Protein AF-A0A401G9L2-F1 (afdb_monomer_lite)

Radius of gyration: 27.71 Å; chains: 1; bounding box: 82×59×81 Å

Secondary structure (DSSP, 8-state):
---------------------PPPPPPPP-GGG-TT-EETTEEEEE--HHHHHHHHHHHTS-GGGGT--EEEESSPPPBPTTT-PBP-HHHHHHHHHHTTSS-HHHHHHHHHHT----------B--STTT-PBPSS--PEEEEEEPPPGGGTTSSS---

Organism: NCBI:txid139825

pLDDT: mean 74.46, std 20.09, range [36.69, 97.81]

Structure (mmCIF, N/CA/C/O backbone):
data_AF-A0A401G9L2-F1
#
_entry.id   AF-A0A401G9L2-F1
#
loop_
_atom_site.group_PDB
_atom_site.id
_atom_site.type_symbol
_atom_site.label_atom_id
_atom_site.label_alt_id
_atom_site.label_comp_id
_atom_site.label_asym_id
_atom_site.label_entity_id
_atom_site.label_seq_id
_atom_site.pdbx_PDB_ins_code
_atom_site.Cartn_x
_atom_site.Cartn_y
_atom_site.Cartn_z
_atom_site.occupancy
_atom_site.B_iso_or_equiv
_atom_site.auth_seq_id
_atom_site.auth_comp_id
_atom_site.auth_asym_id
_atom_site.auth_atom_id
_atom_site.pdbx_PDB_model_num
ATOM 1 N N . MET A 1 1 ? 68.158 -33.277 64.819 1.00 36.69 1 MET A N 1
ATOM 2 C CA . MET A 1 1 ? 67.719 -34.670 64.581 1.00 36.69 1 MET A CA 1
ATOM 3 C C . MET A 1 1 ? 66.584 -34.665 63.558 1.00 36.69 1 MET A C 1
ATOM 5 O O . MET A 1 1 ? 65.620 -33.955 63.786 1.00 36.69 1 MET A O 1
ATOM 9 N N . LYS A 1 2 ? 66.737 -35.487 62.505 1.00 39.50 2 LYS A N 1
ATOM 10 C CA . LYS A 1 2 ? 65.758 -36.002 61.514 1.00 39.50 2 LYS A CA 1
ATOM 11 C C . LYS A 1 2 ? 65.242 -35.088 60.373 1.00 39.50 2 LYS A C 1
ATOM 13 O O . LYS A 1 2 ? 64.560 -34.097 60.584 1.00 39.50 2 LYS A O 1
ATOM 18 N N . PHE A 1 3 ? 65.591 -35.539 59.161 1.00 40.31 3 PHE A N 1
ATOM 19 C CA . PHE A 1 3 ? 65.108 -35.206 57.812 1.00 40.31 3 PHE A CA 1
ATOM 20 C C . PHE A 1 3 ? 63.624 -35.580 57.602 1.00 40.31 3 PHE A C 1
ATOM 22 O O . PHE A 1 3 ? 63.170 -36.531 58.232 1.00 40.31 3 PHE A O 1
ATOM 29 N N . SER A 1 4 ? 62.928 -34.969 56.630 1.00 39.94 4 SER A N 1
ATOM 30 C CA . SER A 1 4 ? 62.474 -35.685 55.415 1.00 39.94 4 SER A CA 1
ATOM 31 C C . SER A 1 4 ? 61.723 -34.782 54.425 1.00 39.94 4 SER A C 1
ATOM 33 O O . SER A 1 4 ? 60.880 -33.969 54.783 1.00 39.94 4 SER A O 1
ATOM 35 N N . TRP A 1 5 ? 62.071 -35.000 53.164 1.00 38.66 5 TRP A N 1
ATOM 36 C CA . TRP A 1 5 ? 61.578 -34.467 51.898 1.00 38.66 5 TRP A CA 1
ATOM 37 C C . TRP A 1 5 ? 60.159 -34.992 51.593 1.00 38.66 5 TRP A C 1
ATOM 39 O O . TRP A 1 5 ? 59.880 -36.149 51.910 1.00 38.66 5 TRP A O 1
ATOM 49 N N . THR A 1 6 ? 59.293 -34.203 50.942 1.00 49.66 6 THR A N 1
ATOM 50 C CA . THR A 1 6 ? 58.725 -34.483 49.598 1.00 49.66 6 THR A CA 1
ATOM 51 C C . THR A 1 6 ? 57.356 -33.817 49.325 1.00 49.66 6 THR A C 1
ATOM 53 O O . THR A 1 6 ? 56.490 -33.781 50.191 1.00 49.66 6 THR A O 1
ATOM 56 N N . TYR A 1 7 ? 57.190 -33.400 48.055 1.00 48.75 7 TYR A N 1
ATOM 57 C CA . TYR A 1 7 ? 55.940 -33.226 47.283 1.00 48.75 7 TYR A CA 1
ATOM 58 C C . TYR A 1 7 ? 55.049 -31.997 47.585 1.00 48.75 7 TYR A C 1
ATOM 60 O O . TYR A 1 7 ? 54.804 -31.664 48.730 1.00 48.75 7 TYR A O 1
ATOM 68 N N . LEU A 1 8 ? 54.478 -31.268 46.618 1.00 50.28 8 LEU A N 1
ATOM 69 C CA . LEU A 1 8 ? 54.508 -31.297 45.150 1.00 50.28 8 LEU A CA 1
ATOM 70 C C . LEU A 1 8 ? 53.816 -30.002 44.647 1.00 50.28 8 LEU A C 1
ATOM 72 O O . LEU A 1 8 ? 52.893 -29.502 45.281 1.00 50.28 8 LEU A O 1
ATOM 76 N N . PHE A 1 9 ? 54.308 -29.493 43.517 1.00 41.25 9 PHE A N 1
ATOM 77 C CA . PHE A 1 9 ? 53.696 -28.610 42.513 1.00 41.25 9 PHE A CA 1
ATOM 78 C C . PHE A 1 9 ? 52.167 -28.395 42.572 1.00 41.25 9 PHE A C 1
ATOM 80 O O . PHE A 1 9 ? 51.426 -29.363 42.667 1.00 41.25 9 PHE A O 1
ATOM 87 N N . GLN A 1 10 ? 51.681 -27.168 42.321 1.00 41.84 10 GLN A N 1
ATOM 88 C CA . GLN A 1 10 ? 51.343 -26.693 40.962 1.00 41.84 10 GLN A CA 1
ATOM 89 C C . GLN A 1 10 ? 50.744 -25.270 40.987 1.00 41.84 10 GLN A C 1
ATOM 91 O O . GLN A 1 10 ? 49.815 -24.967 41.729 1.00 41.84 10 GLN A O 1
ATOM 96 N N . LEU A 1 11 ? 51.298 -24.403 40.139 1.00 46.84 11 LEU A N 1
ATOM 97 C CA . LEU A 1 11 ? 50.807 -23.064 39.818 1.00 46.84 11 LEU A CA 1
ATOM 98 C C . LEU A 1 11 ? 49.534 -23.176 38.968 1.00 46.84 11 LEU A C 1
ATOM 100 O O . LEU A 1 11 ? 49.573 -23.804 37.911 1.00 46.84 11 LEU A O 1
ATOM 104 N N . ILE A 1 12 ? 48.446 -22.512 39.364 1.00 44.88 12 ILE A N 1
ATOM 105 C CA . ILE A 1 12 ? 47.352 -22.193 38.439 1.00 44.88 12 ILE A CA 1
ATOM 106 C C . ILE A 1 12 ? 47.442 -20.705 38.122 1.00 44.88 12 ILE A C 1
ATOM 108 O O . ILE A 1 12 ? 47.262 -19.839 38.975 1.00 44.88 12 ILE A O 1
ATOM 112 N N . SER A 1 13 ? 47.784 -20.450 36.864 1.00 45.62 13 SER A N 1
ATOM 113 C CA . SER A 1 13 ? 47.814 -19.134 36.244 1.00 45.62 13 SER A CA 1
ATOM 114 C C . SER A 1 13 ? 46.396 -18.571 36.187 1.00 45.62 13 SER A C 1
ATOM 116 O O . SER A 1 13 ? 45.516 -19.175 35.577 1.00 45.62 13 SER A O 1
ATOM 118 N N . ALA A 1 14 ? 46.170 -17.407 36.794 1.00 44.31 14 ALA A N 1
ATOM 119 C CA . ALA A 1 14 ? 44.962 -16.626 36.562 1.00 44.31 14 ALA A CA 1
ATOM 120 C C . ALA A 1 14 ? 45.108 -15.905 35.213 1.00 44.31 14 ALA A C 1
ATOM 122 O O . ALA A 1 14 ? 45.638 -14.797 35.128 1.00 44.31 14 ALA A O 1
ATOM 123 N N . SER A 1 15 ? 44.709 -16.584 34.139 1.00 49.19 15 SER A N 1
ATOM 124 C CA . SER A 1 15 ? 44.647 -16.004 32.801 1.00 49.19 15 SER A CA 1
ATOM 125 C C . SER A 1 15 ? 43.544 -14.950 32.715 1.00 49.19 15 SER A C 1
ATOM 127 O O . SER A 1 15 ? 42.395 -15.184 33.086 1.00 49.19 15 SER A O 1
ATOM 129 N N . LEU A 1 16 ? 43.933 -13.792 32.182 1.00 49.41 16 LEU A N 1
ATOM 130 C CA . LEU A 1 16 ? 43.086 -12.698 31.720 1.00 49.41 16 LEU A CA 1
ATOM 131 C C . LEU A 1 16 ? 41.923 -13.216 30.863 1.00 49.41 16 LEU A C 1
ATOM 133 O O . LEU A 1 16 ? 42.135 -13.673 29.741 1.00 49.41 16 LEU A O 1
ATOM 137 N N . LEU A 1 17 ? 40.692 -13.057 31.344 1.00 50.53 17 LEU A N 1
ATOM 138 C CA . LEU A 1 17 ? 39.526 -12.990 30.471 1.00 50.53 17 LEU A CA 1
ATOM 139 C C . LEU A 1 17 ? 39.221 -11.516 30.225 1.00 50.53 17 LEU A C 1
ATOM 141 O O . LEU A 1 17 ? 38.499 -10.863 30.974 1.00 50.53 17 LEU A O 1
ATOM 145 N N . VAL A 1 18 ? 39.808 -10.997 29.147 1.00 52.94 18 VAL A N 1
ATOM 146 C CA . VAL A 1 18 ? 39.275 -9.828 28.450 1.00 52.94 18 VAL A CA 1
ATOM 147 C C . VAL A 1 18 ? 37.882 -10.231 27.977 1.00 52.94 18 VAL A C 1
ATOM 149 O O . VAL A 1 18 ? 37.728 -10.976 27.010 1.00 52.94 18 VAL A O 1
ATOM 152 N N . GLY A 1 19 ? 36.867 -9.792 28.717 1.00 42.31 19 GLY A N 1
ATOM 153 C CA . GLY A 1 19 ? 35.480 -9.888 28.297 1.00 42.31 19 GLY A CA 1
ATOM 154 C C . GLY A 1 19 ? 35.324 -9.128 26.990 1.00 42.31 19 GLY A C 1
ATOM 155 O O . GLY A 1 19 ? 35.364 -7.900 26.958 1.00 42.31 19 GLY A O 1
ATOM 156 N N . ARG A 1 20 ? 35.187 -9.875 25.898 1.00 52.59 20 ARG A N 1
ATOM 157 C CA . ARG A 1 20 ? 34.740 -9.367 24.607 1.00 52.59 20 ARG A CA 1
ATOM 158 C C . ARG A 1 20 ? 33.360 -8.762 24.864 1.00 52.59 20 ARG A C 1
ATOM 160 O O . ARG A 1 20 ? 32.434 -9.501 25.191 1.00 52.59 20 ARG A O 1
ATOM 167 N N . ALA A 1 21 ? 33.233 -7.438 24.793 1.00 52.66 21 ALA A N 1
ATOM 168 C CA . ALA A 1 21 ? 31.922 -6.809 24.773 1.00 52.66 21 ALA A CA 1
ATOM 169 C C . ALA A 1 21 ? 31.144 -7.461 23.624 1.00 52.66 21 ALA A C 1
ATOM 171 O O . ALA A 1 21 ? 31.566 -7.381 22.467 1.00 52.66 21 ALA A O 1
ATOM 172 N N . ALA A 1 22 ? 30.074 -8.185 23.952 1.00 52.28 22 ALA A N 1
ATOM 173 C CA . ALA A 1 22 ? 29.119 -8.614 22.951 1.00 52.28 22 ALA A CA 1
ATOM 174 C C . ALA A 1 22 ? 28.635 -7.336 22.267 1.00 52.28 22 ALA A C 1
ATOM 176 O O . ALA A 1 22 ? 28.160 -6.419 22.941 1.00 52.28 22 ALA A O 1
ATOM 177 N N . ALA A 1 23 ? 28.836 -7.240 20.952 1.00 51.94 23 ALA A N 1
ATOM 178 C CA . ALA A 1 23 ? 28.200 -6.195 20.173 1.00 51.94 23 ALA A CA 1
ATOM 179 C C . ALA A 1 23 ? 26.707 -6.255 20.513 1.00 51.94 23 ALA A C 1
ATOM 181 O O . ALA A 1 23 ? 26.108 -7.330 20.433 1.00 51.94 23 ALA A O 1
ATOM 182 N N . ALA A 1 24 ? 26.145 -5.138 20.983 1.00 56.12 24 ALA A N 1
ATOM 183 C CA . ALA A 1 24 ? 24.711 -5.040 21.200 1.00 56.12 24 ALA A CA 1
ATOM 184 C C . ALA A 1 24 ? 24.011 -5.542 19.927 1.00 56.12 24 ALA A C 1
ATOM 186 O O . ALA A 1 24 ? 24.502 -5.224 18.837 1.00 56.12 24 ALA A O 1
ATOM 187 N N . PRO A 1 25 ? 22.929 -6.337 20.034 1.00 52.19 25 PRO A N 1
ATOM 188 C CA . PRO A 1 25 ? 22.167 -6.724 18.860 1.00 52.19 25 PRO A CA 1
ATOM 189 C C . PRO A 1 25 ? 21.815 -5.433 18.132 1.00 52.19 25 PRO A C 1
ATOM 191 O O . PRO A 1 25 ? 21.191 -4.539 18.709 1.00 52.19 25 PRO A O 1
ATOM 194 N N . THR A 1 26 ? 22.324 -5.289 16.909 1.00 50.19 26 THR A N 1
ATOM 195 C CA . THR A 1 26 ? 21.974 -4.177 16.035 1.00 50.19 26 THR A CA 1
ATOM 196 C C . THR A 1 26 ? 20.450 -4.144 16.027 1.00 50.19 26 THR A C 1
ATOM 198 O O . THR A 1 26 ? 19.870 -5.195 15.744 1.00 50.19 26 THR A O 1
ATOM 201 N N . PRO A 1 27 ? 19.788 -3.038 16.417 1.00 57.25 27 PRO A N 1
ATOM 202 C CA . PRO A 1 27 ? 18.337 -2.991 16.376 1.00 57.25 27 PRO A CA 1
ATOM 203 C C . PRO A 1 27 ? 17.938 -3.364 14.956 1.00 57.25 27 PRO A C 1
ATOM 205 O O . PRO A 1 27 ? 18.368 -2.707 14.003 1.00 57.25 27 PRO A O 1
ATOM 208 N N . GLU A 1 28 ? 17.215 -4.475 14.829 1.00 51.03 28 GLU A N 1
ATOM 209 C CA . GLU A 1 28 ? 16.668 -4.919 13.559 1.00 51.03 28 GLU A CA 1
ATOM 210 C C . GLU A 1 28 ? 15.958 -3.703 12.954 1.00 51.03 28 GLU A C 1
ATOM 212 O O . GLU A 1 28 ? 15.239 -3.000 13.682 1.00 51.03 28 GLU A O 1
ATOM 217 N N . PRO A 1 29 ? 16.254 -3.330 11.696 1.00 53.34 29 PRO A N 1
ATOM 218 C CA . PRO A 1 29 ? 15.607 -2.175 11.104 1.00 53.34 29 PRO A CA 1
ATOM 219 C C . PRO A 1 29 ? 14.104 -2.378 11.261 1.00 53.34 29 PRO A C 1
ATOM 221 O O . PRO A 1 29 ? 13.596 -3.450 10.936 1.00 53.34 29 PRO A O 1
ATOM 224 N N . GLN A 1 30 ? 13.406 -1.370 11.801 1.00 58.50 30 GLN A N 1
ATOM 225 C CA . GLN A 1 30 ? 11.943 -1.396 11.843 1.00 58.50 30 GLN A CA 1
ATOM 226 C C . GLN A 1 30 ? 11.461 -1.850 10.458 1.00 58.50 30 GLN A C 1
ATOM 228 O O . GLN A 1 30 ? 12.008 -1.340 9.479 1.00 58.50 30 GLN A O 1
ATOM 233 N N . PRO A 1 31 ? 10.532 -2.811 10.338 1.00 57.88 31 PRO A N 1
ATOM 234 C CA . PRO A 1 31 ? 10.266 -3.478 9.063 1.00 57.88 31 PRO A CA 1
ATOM 235 C C . PRO A 1 31 ? 10.021 -2.489 7.906 1.00 57.88 31 PRO A C 1
ATOM 237 O O . PRO A 1 31 ? 10.588 -2.628 6.824 1.00 57.88 31 PRO A O 1
ATOM 240 N N . ASN A 1 32 ? 9.305 -1.390 8.164 1.00 55.34 32 ASN A N 1
ATOM 241 C CA . ASN A 1 32 ? 9.077 -0.293 7.213 1.00 55.34 32 ASN A CA 1
ATOM 242 C C . ASN A 1 32 ? 10.343 0.458 6.733 1.00 55.34 32 ASN A C 1
ATOM 244 O O . ASN A 1 32 ? 10.322 1.084 5.673 1.00 55.34 32 ASN A O 1
ATOM 248 N N . ARG A 1 33 ? 11.442 0.421 7.494 1.00 58.44 33 ARG A N 1
ATOM 249 C CA . ARG A 1 33 ? 12.747 1.036 7.194 1.00 58.44 33 ARG A CA 1
ATOM 250 C C . ARG A 1 33 ? 13.676 0.117 6.416 1.00 58.44 33 ARG A C 1
ATOM 252 O O . ARG A 1 33 ? 14.749 0.570 6.017 1.00 58.44 33 ARG A O 1
ATOM 259 N N . ALA A 1 34 ? 13.301 -1.136 6.180 1.00 73.62 34 ALA A N 1
ATOM 260 C CA . ALA A 1 34 ? 14.058 -2.025 5.312 1.00 73.62 34 ALA A CA 1
ATOM 261 C C . ALA A 1 34 ? 13.788 -1.664 3.834 1.00 73.62 34 ALA A C 1
ATOM 263 O O . ALA A 1 34 ? 13.189 -2.418 3.078 1.00 73.62 34 ALA A O 1
ATOM 264 N N . ILE A 1 35 ? 14.213 -0.456 3.445 1.00 75.94 35 ILE A N 1
ATOM 265 C CA . ILE A 1 35 ? 13.927 0.205 2.158 1.00 75.94 35 ILE A CA 1
ATOM 266 C C . ILE A 1 35 ? 14.352 -0.659 0.965 1.00 75.94 35 ILE A C 1
ATOM 268 O O . ILE A 1 35 ? 13.684 -0.675 -0.068 1.00 75.94 35 ILE A O 1
ATOM 272 N N . GLU A 1 36 ? 15.457 -1.384 1.138 1.00 79.62 36 GLU A N 1
ATOM 273 C CA . GLU A 1 36 ? 16.055 -2.271 0.144 1.00 79.62 36 GLU A CA 1
ATOM 274 C C . GLU A 1 36 ? 15.932 -3.751 0.536 1.00 79.62 36 GLU A C 1
ATOM 276 O O . GLU A 1 36 ? 16.715 -4.576 0.068 1.00 79.62 36 GLU A O 1
ATOM 281 N N . ALA A 1 37 ? 14.985 -4.112 1.413 1.00 81.38 37 ALA A N 1
ATOM 282 C CA . ALA A 1 37 ? 14.722 -5.518 1.698 1.00 81.38 37 ALA A CA 1
ATOM 283 C C . ALA A 1 37 ? 14.342 -6.245 0.408 1.00 81.38 37 ALA A C 1
ATOM 285 O O . ALA A 1 37 ? 13.540 -5.752 -0.387 1.00 81.38 37 ALA A O 1
ATOM 286 N N . ARG A 1 38 ? 14.922 -7.427 0.208 1.00 82.69 38 ARG A N 1
ATOM 287 C CA . ARG A 1 38 ? 14.736 -8.232 -1.000 1.00 82.69 38 ARG A CA 1
ATOM 288 C C . ARG A 1 38 ? 14.271 -9.639 -0.668 1.00 82.69 38 ARG A C 1
ATOM 290 O O . ARG A 1 38 ? 14.665 -10.201 0.353 1.00 82.69 38 ARG A O 1
ATOM 297 N N . ARG A 1 39 ? 13.492 -10.221 -1.579 1.00 79.62 39 ARG A N 1
ATOM 298 C CA . ARG A 1 39 ? 13.163 -11.649 -1.627 1.00 79.62 39 ARG A CA 1
ATOM 299 C C . ARG A 1 39 ? 13.371 -12.130 -3.062 1.00 79.62 39 ARG A C 1
ATOM 301 O O . ARG A 1 39 ? 12.521 -11.928 -3.919 1.00 79.62 39 ARG A O 1
ATOM 308 N N . GLY A 1 40 ? 14.530 -12.730 -3.328 1.00 83.75 40 GLY A N 1
ATOM 309 C CA . GLY A 1 40 ? 14.965 -12.988 -4.702 1.00 83.75 40 GLY A CA 1
ATOM 310 C C . GLY A 1 40 ? 15.229 -11.678 -5.450 1.00 83.75 40 GLY A C 1
ATOM 311 O O . GLY A 1 40 ? 15.932 -10.805 -4.933 1.00 83.75 40 GLY A O 1
ATOM 312 N N . ASP A 1 41 ? 14.646 -11.543 -6.639 1.00 83.25 41 ASP A N 1
ATOM 313 C CA . ASP A 1 41 ? 14.804 -10.365 -7.502 1.00 83.25 41 ASP A CA 1
ATOM 314 C C . ASP A 1 41 ? 13.803 -9.235 -7.191 1.00 83.25 41 ASP A C 1
ATOM 316 O O . ASP A 1 41 ? 13.917 -8.142 -7.742 1.00 83.25 41 ASP A O 1
ATOM 320 N N . GLU A 1 42 ? 12.848 -9.476 -6.290 1.00 84.94 42 GLU A N 1
ATOM 321 C CA . GLU A 1 42 ? 11.800 -8.525 -5.904 1.00 84.94 42 GLU A CA 1
ATOM 322 C C . GLU A 1 42 ? 12.135 -7.828 -4.574 1.00 84.94 42 GLU A C 1
ATOM 324 O O . GLU A 1 42 ? 12.867 -8.351 -3.724 1.00 84.94 42 GLU A O 1
ATOM 329 N N . TYR A 1 43 ? 11.566 -6.641 -4.369 1.00 87.06 43 TYR A N 1
ATOM 330 C CA . TYR A 1 43 ? 11.686 -5.877 -3.132 1.00 87.06 43 TYR A CA 1
ATOM 331 C C . TYR A 1 43 ? 10.539 -6.203 -2.183 1.00 87.06 43 TYR A C 1
ATOM 333 O O . TYR A 1 43 ? 9.370 -6.102 -2.547 1.00 87.06 43 TYR A O 1
ATOM 341 N N . LEU A 1 44 ? 10.877 -6.547 -0.943 1.00 88.69 44 LEU A N 1
ATOM 342 C CA . LEU A 1 44 ? 9.913 -6.817 0.114 1.00 88.69 44 LEU A CA 1
ATOM 343 C C . LEU A 1 44 ? 9.571 -5.528 0.855 1.00 88.69 44 LEU A C 1
ATOM 345 O O . LEU A 1 44 ? 10.362 -5.002 1.635 1.00 88.69 44 LEU A O 1
ATOM 349 N N . TRP A 1 45 ? 8.363 -5.032 0.632 1.00 90.62 45 TRP A N 1
ATOM 350 C CA . TRP A 1 45 ? 7.806 -3.916 1.374 1.00 90.62 45 TRP A CA 1
ATOM 351 C C . TRP A 1 45 ? 7.073 -4.455 2.591 1.00 90.62 45 TRP A C 1
ATOM 353 O O . TRP A 1 45 ? 5.921 -4.872 2.492 1.00 90.62 45 TRP A O 1
ATOM 363 N N . TYR A 1 46 ? 7.739 -4.447 3.742 1.00 90.88 46 TYR A N 1
ATOM 364 C CA . TYR A 1 46 ? 7.071 -4.754 5.001 1.00 90.88 46 TYR A CA 1
ATOM 365 C C . TYR A 1 46 ? 5.983 -3.729 5.320 1.00 90.88 46 TYR A C 1
ATOM 367 O O . TYR A 1 46 ? 6.138 -2.537 5.025 1.00 90.88 46 TYR A O 1
ATOM 375 N N . ILE A 1 47 ? 4.936 -4.229 5.969 1.00 90.81 47 ILE A N 1
ATOM 376 C CA . ILE A 1 47 ? 3.806 -3.472 6.495 1.00 90.81 47 ILE A CA 1
ATOM 377 C C . ILE A 1 47 ? 4.017 -3.350 8.003 1.00 90.81 47 ILE A C 1
ATOM 379 O O . ILE A 1 47 ? 4.162 -4.356 8.700 1.00 90.81 47 ILE A O 1
ATOM 383 N N . ASP A 1 48 ? 4.084 -2.118 8.499 1.00 89.31 48 ASP A N 1
ATOM 384 C CA . ASP A 1 48 ? 4.140 -1.850 9.935 1.00 89.31 48 ASP A CA 1
ATOM 385 C C . ASP A 1 48 ? 2.740 -1.648 10.539 1.00 89.31 48 ASP A C 1
ATOM 387 O O . ASP A 1 48 ? 1.722 -1.677 9.847 1.00 89.31 48 ASP A O 1
ATOM 391 N N . GLU A 1 49 ? 2.693 -1.442 11.854 1.00 91.12 49 GLU A N 1
ATOM 392 C CA . GLU A 1 49 ? 1.446 -1.219 12.591 1.00 91.12 49 GLU A CA 1
ATOM 393 C C . GLU A 1 49 ? 0.662 0.002 12.082 1.00 91.12 49 GLU A C 1
ATOM 395 O O . GLU A 1 49 ? -0.557 -0.058 11.941 1.00 91.12 49 GLU A O 1
ATOM 400 N N . ALA A 1 50 ? 1.346 1.109 11.779 1.00 91.75 50 ALA A N 1
ATOM 401 C CA . ALA A 1 50 ? 0.689 2.332 11.327 1.00 91.75 50 ALA A CA 1
ATOM 402 C C . ALA A 1 50 ? 0.094 2.154 9.922 1.00 91.75 50 ALA A C 1
ATOM 404 O O . ALA A 1 50 ? -1.024 2.596 9.660 1.00 91.75 50 ALA A O 1
ATOM 405 N N . GLU A 1 51 ? 0.819 1.469 9.040 1.00 93.88 51 GLU A N 1
ATOM 406 C CA . GLU A 1 51 ? 0.362 1.099 7.706 1.00 93.88 51 GLU A CA 1
ATOM 407 C C . GLU A 1 51 ? -0.832 0.132 7.778 1.00 93.88 51 GLU A C 1
ATOM 409 O O . GLU A 1 51 ? -1.821 0.331 7.076 1.00 93.88 51 GLU A O 1
ATOM 414 N N . SER A 1 52 ? -0.801 -0.859 8.675 1.00 94.75 52 SER A N 1
ATOM 415 C CA . SER A 1 52 ? -1.907 -1.806 8.890 1.00 94.75 52 SER A CA 1
ATOM 416 C C . SER A 1 52 ? -3.187 -1.132 9.404 1.00 94.75 52 SER A C 1
ATOM 418 O O . SER A 1 52 ? -4.288 -1.410 8.912 1.00 94.75 52 SER A O 1
ATOM 420 N N . ILE A 1 53 ? -3.061 -0.199 10.354 1.00 95.69 53 ILE A N 1
ATOM 421 C CA . ILE A 1 53 ? -4.189 0.614 10.837 1.00 95.69 53 ILE A CA 1
ATOM 422 C C . ILE A 1 53 ? -4.775 1.425 9.680 1.00 95.69 53 ILE A C 1
ATOM 424 O O . ILE A 1 53 ? -5.984 1.392 9.450 1.00 95.69 53 ILE A O 1
ATOM 428 N N . HIS A 1 54 ? -3.925 2.089 8.897 1.00 96.19 54 HIS A N 1
ATOM 429 C CA . HIS A 1 54 ? -4.386 2.901 7.778 1.00 96.19 54 HIS A CA 1
ATOM 430 C C . HIS A 1 54 ? -5.063 2.064 6.681 1.00 96.19 54 HIS A C 1
ATOM 432 O O . HIS A 1 54 ? -6.112 2.440 6.159 1.00 96.19 54 HIS A O 1
ATOM 438 N N . LEU A 1 55 ? -4.524 0.885 6.365 1.00 97.19 55 LEU A N 1
ATOM 439 C CA . LEU A 1 55 ? -5.150 -0.066 5.443 1.00 97.19 55 LEU A CA 1
ATOM 440 C C . LEU A 1 55 ? -6.529 -0.510 5.935 1.00 97.19 55 LEU A C 1
ATOM 442 O O . LEU A 1 55 ? -7.462 -0.610 5.136 1.00 97.19 55 LEU A O 1
ATOM 446 N N . SER A 1 56 ? -6.676 -0.720 7.244 1.00 97.81 56 SER A N 1
ATOM 447 C CA . SER A 1 56 ? -7.961 -1.070 7.850 1.00 97.81 56 SER A CA 1
ATOM 448 C C . SER A 1 56 ? -9.000 0.040 7.656 1.00 97.81 56 SER A C 1
ATOM 450 O O . SER A 1 56 ? -10.142 -0.227 7.274 1.00 97.81 56 SER A O 1
ATOM 452 N N . GLU A 1 57 ? -8.600 1.301 7.836 1.00 97.38 57 GLU A N 1
ATOM 453 C CA . GLU A 1 57 ? -9.453 2.475 7.602 1.00 97.38 57 GLU A CA 1
ATOM 454 C C . GLU A 1 57 ? -9.844 2.625 6.122 1.00 97.38 57 GLU A C 1
ATOM 456 O O . GLU A 1 57 ? -11.019 2.835 5.794 1.00 97.38 57 GLU A O 1
ATOM 461 N N . LEU A 1 58 ? -8.877 2.477 5.211 1.00 96.69 58 LEU A N 1
ATOM 462 C CA . LEU A 1 58 ? -9.101 2.584 3.768 1.00 96.69 58 LEU A CA 1
ATOM 463 C C . LEU A 1 58 ? -10.082 1.516 3.274 1.00 96.69 58 LEU A C 1
ATOM 465 O O . LEU A 1 58 ? -11.028 1.833 2.544 1.00 96.69 58 LEU A O 1
ATOM 469 N N . LEU A 1 59 ? -9.893 0.267 3.696 1.00 96.94 59 LEU A N 1
ATOM 470 C CA . LEU A 1 59 ? -10.657 -0.883 3.211 1.00 96.94 59 LEU A CA 1
ATOM 471 C C . LEU A 1 59 ? -11.959 -1.120 3.988 1.00 96.94 59 LEU A C 1
ATOM 473 O O . LEU A 1 59 ? -12.876 -1.739 3.453 1.00 96.94 59 LEU A O 1
ATOM 477 N N . GLY A 1 60 ? -12.081 -0.594 5.210 1.00 96.88 60 GLY A N 1
ATOM 478 C CA . GLY A 1 60 ? -13.240 -0.826 6.076 1.00 96.88 60 GLY A CA 1
ATOM 479 C C . GLY A 1 60 ? -13.302 -2.247 6.646 1.00 96.88 60 GLY A C 1
ATOM 480 O O . GLY A 1 60 ? -14.386 -2.726 6.976 1.00 96.88 60 GLY A O 1
ATOM 481 N N . VAL A 1 61 ? -12.156 -2.924 6.741 1.00 96.25 61 VAL A N 1
ATOM 482 C CA . VAL A 1 61 ? -11.997 -4.270 7.311 1.00 96.25 61 VAL A CA 1
ATOM 483 C C . VAL A 1 61 ? -10.825 -4.273 8.288 1.00 96.25 61 VAL A C 1
ATOM 485 O O . VAL A 1 61 ? -9.982 -3.388 8.240 1.00 96.25 61 VAL A O 1
ATOM 488 N N . ASP A 1 62 ? -10.748 -5.268 9.166 1.00 95.50 62 ASP A N 1
ATOM 489 C CA . ASP A 1 62 ? -9.583 -5.452 10.037 1.00 95.50 62 ASP A CA 1
ATOM 490 C C . ASP A 1 62 ? -8.432 -6.090 9.239 1.00 95.50 62 ASP A C 1
ATOM 492 O O . ASP A 1 62 ? -8.415 -7.306 9.024 1.00 95.50 62 ASP A O 1
ATOM 496 N N . PHE A 1 63 ? -7.490 -5.264 8.771 1.00 95.31 63 PHE A N 1
ATOM 497 C CA . PHE A 1 63 ? -6.379 -5.711 7.927 1.00 95.31 63 PHE A CA 1
ATOM 498 C C . PHE A 1 63 ? -5.457 -6.698 8.655 1.00 95.31 63 PHE A C 1
ATOM 500 O O . PHE A 1 63 ? -4.937 -7.623 8.027 1.00 95.31 63 PHE A O 1
ATOM 507 N N . HIS A 1 64 ? -5.310 -6.592 9.983 1.00 91.12 64 HIS A N 1
ATOM 508 C CA . HIS A 1 64 ? -4.467 -7.512 10.756 1.00 91.12 64 HIS A CA 1
ATOM 509 C C . HIS A 1 64 ? -4.922 -8.966 10.610 1.00 91.12 64 HIS A C 1
ATOM 511 O O . HIS A 1 64 ? -4.095 -9.881 10.585 1.00 91.12 64 HIS A O 1
ATOM 517 N N . ARG A 1 65 ? -6.231 -9.197 10.451 1.00 92.44 65 ARG A N 1
ATOM 518 C CA . ARG A 1 65 ? -6.798 -10.543 10.277 1.00 92.44 65 ARG A CA 1
ATOM 519 C C . ARG A 1 65 ? -6.431 -11.196 8.950 1.00 92.44 65 ARG A C 1
ATOM 521 O O . ARG A 1 65 ? -6.563 -12.412 8.841 1.00 92.44 65 ARG A O 1
ATOM 528 N N . LEU A 1 66 ? -5.951 -10.426 7.973 1.00 90.62 66 LEU A N 1
ATOM 529 C CA . LEU A 1 66 ? -5.454 -10.964 6.708 1.00 90.62 66 LEU A CA 1
ATOM 530 C C . LEU A 1 66 ? -4.075 -11.622 6.864 1.00 90.62 66 LEU A C 1
ATOM 532 O O . LEU A 1 66 ? -3.668 -12.403 6.003 1.00 90.62 66 LEU A O 1
ATOM 536 N N . GLY A 1 67 ? -3.342 -11.332 7.949 1.00 90.38 67 GLY A N 1
ATOM 537 C CA . GLY A 1 67 ? -2.019 -11.907 8.203 1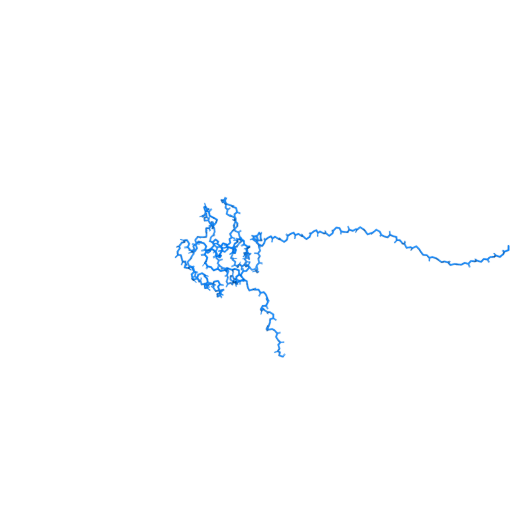.00 90.38 67 GLY A CA 1
ATOM 538 C C . GLY A 1 67 ? -0.987 -11.549 7.128 1.00 90.38 67 GLY A C 1
ATOM 539 O O . GLY A 1 67 ? -0.103 -12.350 6.826 1.00 90.38 67 GLY A O 1
ATOM 540 N N . ILE A 1 68 ? -1.133 -10.385 6.489 1.00 90.50 68 ILE A N 1
ATOM 541 C CA . ILE A 1 68 ? -0.203 -9.883 5.473 1.00 90.50 68 ILE A CA 1
ATOM 542 C C . ILE A 1 68 ? 0.828 -9.007 6.183 1.00 90.50 68 ILE A C 1
ATOM 544 O O . ILE A 1 68 ? 0.491 -7.962 6.730 1.00 90.50 68 ILE A O 1
ATOM 548 N N . THR A 1 69 ? 2.088 -9.435 6.176 1.00 90.06 69 THR A N 1
ATOM 549 C CA . THR A 1 69 ? 3.200 -8.720 6.831 1.00 90.06 69 THR A CA 1
ATOM 550 C C . THR A 1 69 ? 4.072 -7.941 5.847 1.00 90.06 69 THR A C 1
ATOM 552 O O . THR A 1 69 ? 4.902 -7.129 6.255 1.00 90.06 69 THR A O 1
ATOM 555 N N . GLY A 1 70 ? 3.891 -8.169 4.546 1.00 90.00 70 GLY A N 1
ATOM 556 C CA . GLY A 1 70 ? 4.588 -7.451 3.492 1.00 90.00 70 GLY A CA 1
ATOM 557 C C . GLY A 1 70 ? 4.136 -7.856 2.094 1.00 90.00 70 GLY A C 1
ATOM 558 O O . GLY A 1 70 ? 3.487 -8.888 1.905 1.00 90.00 70 GLY A O 1
ATOM 559 N N . VAL A 1 71 ? 4.503 -7.030 1.117 1.00 89.38 71 VAL A N 1
ATOM 560 C CA . VAL A 1 71 ? 4.225 -7.239 -0.311 1.00 89.38 71 VAL A CA 1
ATOM 561 C C . VAL A 1 71 ? 5.510 -7.209 -1.136 1.00 89.38 71 VAL A C 1
ATOM 563 O O . VAL A 1 71 ? 6.471 -6.543 -0.758 1.00 89.38 71 VAL A O 1
ATOM 566 N N . LEU A 1 72 ? 5.543 -7.944 -2.248 1.00 87.31 72 LEU A N 1
ATOM 567 C CA . LEU A 1 72 ? 6.673 -7.979 -3.182 1.00 87.31 72 LEU A CA 1
ATOM 568 C C . LEU A 1 72 ? 6.405 -7.059 -4.379 1.00 87.31 72 LEU A C 1
ATOM 570 O O . LEU A 1 72 ? 5.395 -7.203 -5.072 1.00 87.31 72 LEU A O 1
ATOM 574 N N . ILE A 1 73 ? 7.318 -6.118 -4.607 1.00 85.69 73 ILE A N 1
ATOM 575 C CA . ILE A 1 73 ? 7.230 -5.050 -5.612 1.00 85.69 73 ILE A CA 1
ATOM 576 C C . ILE A 1 73 ? 8.518 -5.031 -6.448 1.00 85.69 73 ILE A C 1
ATOM 578 O O . ILE A 1 73 ? 9.585 -5.424 -5.976 1.00 85.69 73 ILE A O 1
ATOM 582 N N . ASP A 1 74 ? 8.444 -4.551 -7.686 1.00 83.62 74 ASP A N 1
ATOM 583 C CA . ASP A 1 74 ? 9.572 -4.477 -8.628 1.00 83.62 74 ASP A CA 1
ATOM 584 C C . ASP A 1 74 ? 10.613 -3.372 -8.332 1.00 83.62 74 ASP A C 1
ATOM 586 O O . ASP A 1 74 ? 11.553 -3.172 -9.102 1.00 83.62 74 ASP A O 1
ATOM 590 N N . GLY A 1 75 ? 10.498 -2.675 -7.197 1.00 84.50 75 GLY A N 1
ATOM 591 C CA . GLY A 1 75 ? 11.399 -1.587 -6.820 1.00 84.50 75 GLY A CA 1
ATOM 592 C C . GLY A 1 75 ? 11.426 -1.287 -5.317 1.00 84.50 75 GLY A C 1
ATOM 593 O O . GLY A 1 75 ? 10.512 -1.674 -4.583 1.00 84.50 75 GLY A O 1
ATOM 594 N N . PRO A 1 76 ? 12.458 -0.571 -4.828 1.00 87.38 76 PRO A N 1
ATOM 595 C CA . PRO A 1 76 ? 12.589 -0.227 -3.414 1.00 87.38 76 PRO A CA 1
ATOM 596 C C . PRO A 1 76 ? 11.503 0.753 -2.968 1.00 87.38 76 PRO A C 1
ATOM 598 O O . PRO A 1 76 ? 10.885 1.450 -3.788 1.00 87.38 76 PRO A O 1
ATOM 601 N N . LYS A 1 77 ? 11.318 0.869 -1.649 1.00 88.94 77 LYS A N 1
ATOM 602 C CA . LYS A 1 77 ? 10.451 1.912 -1.093 1.00 88.94 77 LYS A CA 1
ATOM 603 C C . LYS A 1 77 ? 10.993 3.303 -1.454 1.00 88.94 77 LYS A C 1
ATOM 605 O O . LYS A 1 77 ? 12.185 3.566 -1.313 1.00 88.94 77 LYS A O 1
ATOM 610 N N . MET A 1 78 ? 10.128 4.217 -1.889 1.00 88.94 78 MET A N 1
ATOM 611 C CA . MET A 1 78 ? 10.501 5.602 -2.212 1.00 88.94 78 MET A CA 1
ATOM 612 C C . MET A 1 78 ? 10.134 6.535 -1.072 1.00 88.94 78 MET A C 1
ATOM 614 O O . MET A 1 78 ? 9.053 6.427 -0.503 1.00 88.94 78 MET A O 1
ATOM 618 N N . LYS A 1 79 ? 11.003 7.493 -0.756 1.00 90.38 79 LYS A N 1
ATOM 619 C CA . LYS A 1 79 ? 10.696 8.519 0.239 1.00 90.38 79 LYS A CA 1
ATOM 620 C C . LYS A 1 79 ? 9.875 9.637 -0.398 1.00 90.38 79 LYS A C 1
ATOM 622 O O . LYS A 1 79 ? 10.302 10.237 -1.376 1.00 90.38 79 LYS A O 1
ATOM 627 N N . CYS A 1 80 ? 8.727 9.962 0.183 1.00 89.81 80 CYS A N 1
ATOM 628 C CA . CYS A 1 80 ? 7.953 11.134 -0.194 1.00 89.81 80 CYS A CA 1
ATOM 629 C C . CYS A 1 80 ? 8.750 12.402 0.135 1.00 89.81 80 CYS A C 1
ATOM 631 O O . CYS A 1 80 ? 9.110 12.636 1.288 1.00 89.81 80 CYS A O 1
ATOM 633 N N . GLU A 1 81 ? 8.982 13.249 -0.861 1.00 89.12 81 GLU A N 1
ATOM 634 C CA . GLU A 1 81 ? 9.760 14.484 -0.698 1.00 89.12 81 GLU A CA 1
ATOM 635 C C . GLU A 1 81 ? 9.058 15.540 0.161 1.00 89.12 81 GLU A C 1
ATOM 637 O O . GLU A 1 81 ? 9.715 16.407 0.727 1.00 89.12 81 GLU A O 1
ATOM 642 N N . ASN A 1 82 ? 7.728 15.468 0.272 1.00 89.81 82 ASN A N 1
ATOM 643 C CA . ASN A 1 82 ? 6.947 16.451 1.018 1.00 89.81 82 ASN A CA 1
ATOM 644 C C . ASN A 1 82 ? 6.861 16.107 2.513 1.00 89.81 82 ASN A C 1
ATOM 646 O O . ASN A 1 82 ? 7.190 16.929 3.361 1.00 89.81 82 ASN A O 1
ATOM 650 N N . CYS A 1 83 ? 6.441 14.882 2.854 1.00 90.19 83 CYS A N 1
ATOM 651 C CA . CYS A 1 83 ? 6.220 14.483 4.253 1.00 90.19 83 CYS A CA 1
ATOM 652 C C . CYS A 1 83 ? 7.279 13.520 4.813 1.00 90.19 83 CYS A C 1
ATOM 654 O O . CYS A 1 83 ? 7.282 13.229 6.005 1.00 90.19 83 CYS A O 1
ATOM 656 N N . GLY A 1 84 ? 8.173 12.994 3.973 1.00 89.25 84 GLY A N 1
ATOM 657 C CA . GLY A 1 84 ? 9.223 12.063 4.383 1.00 89.25 84 GLY A CA 1
ATOM 658 C C . GLY A 1 84 ? 8.780 10.613 4.610 1.00 89.25 84 GLY A C 1
ATOM 659 O O . GLY A 1 84 ? 9.650 9.782 4.871 1.00 89.25 84 GLY A O 1
ATOM 660 N N . LYS A 1 85 ? 7.480 10.298 4.491 1.00 89.94 85 LYS A N 1
ATOM 661 C CA . LYS A 1 85 ? 6.941 8.927 4.541 1.00 89.94 85 LYS A CA 1
ATOM 662 C C . LYS A 1 85 ? 7.499 8.090 3.383 1.00 89.94 85 LYS A C 1
ATOM 664 O O . LYS A 1 85 ? 7.552 8.577 2.255 1.00 89.94 85 LYS A O 1
ATOM 669 N N . TYR A 1 86 ? 7.900 6.849 3.642 1.00 90.62 86 TYR A N 1
ATOM 670 C CA . TYR A 1 86 ? 8.249 5.897 2.583 1.00 90.62 86 TYR A CA 1
ATOM 671 C C . TYR A 1 86 ? 7.000 5.250 1.977 1.00 90.62 86 TYR A C 1
ATOM 673 O O . TYR A 1 86 ? 6.003 5.103 2.677 1.00 90.62 86 TYR A O 1
ATOM 681 N N . THR A 1 87 ? 7.066 4.849 0.706 1.00 90.69 87 THR A N 1
ATOM 682 C CA . THR A 1 87 ? 5.959 4.157 0.036 1.00 90.69 87 THR A CA 1
ATOM 683 C C . THR A 1 87 ? 5.548 2.882 0.771 1.00 90.69 87 THR A C 1
ATOM 685 O O . THR A 1 87 ? 6.396 2.086 1.196 1.00 90.69 87 THR A O 1
ATOM 688 N N . GLY A 1 88 ? 4.244 2.665 0.873 1.00 92.8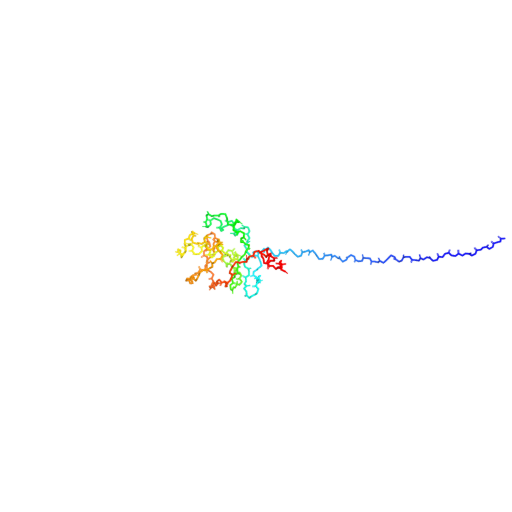1 88 GLY A N 1
ATOM 689 C CA . GLY A 1 88 ? 3.614 1.459 1.401 1.00 92.81 88 GLY A CA 1
ATOM 690 C C . GLY A 1 88 ? 2.565 0.884 0.452 1.00 92.81 88 GLY A C 1
ATOM 691 O O . GLY A 1 88 ? 2.235 1.467 -0.583 1.00 92.81 88 GLY A O 1
ATOM 692 N N . LEU A 1 89 ? 2.031 -0.279 0.819 1.00 93.25 89 LEU A N 1
ATOM 693 C CA . LEU A 1 89 ? 0.819 -0.839 0.230 1.00 93.25 89 LEU A CA 1
ATOM 694 C C . LEU A 1 89 ? -0.366 0.117 0.420 1.00 93.25 89 LEU A C 1
ATOM 696 O O . LEU A 1 89 ? -1.214 0.230 -0.463 1.00 93.25 89 LEU A O 1
ATOM 700 N N . ASP A 1 90 ? -0.408 0.834 1.541 1.00 95.12 90 ASP A N 1
ATOM 701 C CA . ASP A 1 90 ? -1.442 1.827 1.826 1.00 95.12 90 ASP A CA 1
ATOM 702 C C . ASP A 1 90 ? -1.473 2.972 0.798 1.00 95.12 90 ASP A C 1
ATOM 704 O O . ASP A 1 90 ? -2.557 3.410 0.428 1.00 95.12 90 ASP A O 1
ATOM 708 N N . ASP A 1 91 ? -0.326 3.402 0.262 1.00 94.12 91 ASP A N 1
ATOM 709 C CA . ASP A 1 91 ? -0.251 4.384 -0.833 1.00 94.12 91 ASP A CA 1
ATOM 710 C C . ASP A 1 91 ? -0.868 3.850 -2.130 1.00 94.12 91 ASP A C 1
ATOM 712 O O . ASP A 1 91 ? -1.574 4.571 -2.841 1.00 94.12 91 ASP A O 1
ATOM 716 N N . ILE A 1 92 ? -0.631 2.571 -2.429 1.00 91.44 92 ILE A N 1
ATOM 717 C CA . ILE A 1 92 ? -1.175 1.905 -3.616 1.00 91.44 92 ILE A CA 1
ATOM 718 C C . ILE A 1 92 ? -2.697 1.776 -3.485 1.00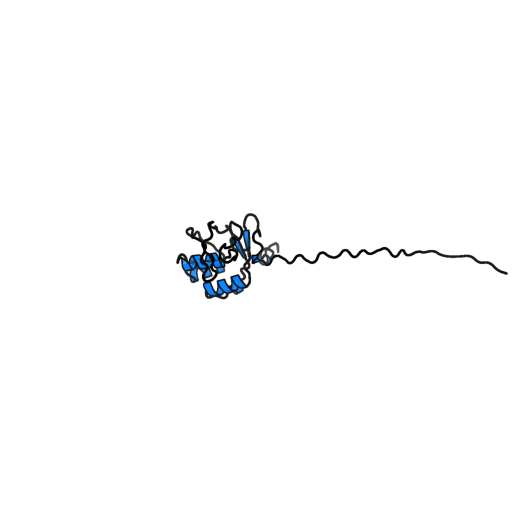 91.44 92 ILE A C 1
ATOM 720 O O . ILE A 1 92 ? -3.436 2.180 -4.383 1.00 91.44 92 ILE A O 1
ATOM 724 N N . VAL A 1 93 ? -3.171 1.266 -2.344 1.00 93.19 93 VAL A N 1
ATOM 725 C CA . VAL A 1 93 ? -4.602 1.115 -2.041 1.00 93.19 93 VAL A CA 1
ATOM 726 C C . VAL A 1 93 ? -5.304 2.472 -2.043 1.00 93.19 93 VAL A C 1
ATOM 728 O O . VAL A 1 93 ? -6.357 2.611 -2.662 1.00 93.19 93 VAL A O 1
ATOM 731 N N . HIS A 1 94 ? -4.712 3.479 -1.398 1.00 94.38 94 HIS A N 1
ATOM 732 C CA . HIS A 1 94 ? -5.235 4.841 -1.372 1.00 94.38 94 HIS A CA 1
ATOM 733 C C . HIS A 1 94 ? -5.413 5.391 -2.787 1.00 94.38 94 HIS A C 1
ATOM 735 O O . HIS A 1 94 ? -6.504 5.832 -3.133 1.00 94.38 94 HIS A O 1
ATOM 741 N N . SER A 1 95 ? -4.378 5.288 -3.623 1.00 91.75 95 SER A N 1
ATOM 742 C CA . SER A 1 95 ? -4.407 5.807 -4.995 1.00 91.75 95 SER A CA 1
ATOM 743 C C . SER A 1 95 ? -5.440 5.086 -5.862 1.00 91.75 95 SER A C 1
ATOM 745 O O . SER A 1 95 ? -6.191 5.730 -6.589 1.00 91.75 95 SER A O 1
ATOM 747 N N . ALA A 1 96 ? -5.538 3.757 -5.750 1.00 90.19 96 ALA A N 1
ATOM 748 C CA . ALA A 1 96 ? -6.516 2.968 -6.497 1.00 90.19 96 ALA A CA 1
ATOM 749 C C . ALA A 1 96 ? -7.971 3.318 -6.135 1.00 90.19 96 ALA A C 1
ATOM 751 O O . ALA A 1 96 ? -8.848 3.284 -7.005 1.00 90.19 96 ALA A O 1
ATOM 752 N N . LEU A 1 97 ? -8.221 3.646 -4.862 1.00 92.38 97 LEU A N 1
ATOM 753 C CA . LEU A 1 97 ? -9.522 4.104 -4.374 1.00 92.38 97 LEU A CA 1
ATOM 754 C C . LEU A 1 97 ? -9.806 5.555 -4.779 1.00 92.38 97 LEU A C 1
ATOM 756 O O . LEU A 1 97 ? -10.904 5.843 -5.251 1.00 92.38 97 LEU A O 1
ATOM 760 N N . GLU A 1 98 ? -8.835 6.455 -4.607 1.00 91.56 98 GLU A N 1
ATOM 761 C CA . GLU A 1 98 ? -8.960 7.885 -4.914 1.00 91.56 98 GLU A CA 1
ATOM 762 C C . GLU A 1 98 ? -9.196 8.123 -6.413 1.00 91.56 98 GLU A C 1
ATOM 764 O O . GLU A 1 98 ? -10.099 8.873 -6.782 1.00 91.56 98 GLU A O 1
ATOM 769 N N . ASP A 1 99 ? -8.463 7.419 -7.281 1.00 89.12 99 ASP A N 1
ATOM 770 C CA . ASP A 1 99 ? -8.623 7.506 -8.738 1.00 89.12 99 ASP A CA 1
ATOM 771 C C . ASP A 1 99 ? -9.846 6.711 -9.257 1.00 89.12 99 ASP A C 1
ATOM 773 O O . ASP A 1 99 ? -10.140 6.723 -10.454 1.00 89.12 99 ASP A O 1
ATOM 777 N N . GLY A 1 100 ? -10.573 5.997 -8.385 1.00 90.25 100 GLY A N 1
ATOM 778 C CA . GLY A 1 100 ? -11.770 5.229 -8.747 1.00 90.25 100 GLY A CA 1
ATOM 779 C C . GLY A 1 100 ? -11.509 4.010 -9.643 1.00 90.25 100 GLY A C 1
ATOM 780 O O . GLY A 1 100 ? -12.437 3.496 -10.271 1.00 90.25 100 GLY A O 1
ATOM 781 N N . ILE A 1 101 ? -10.260 3.541 -9.709 1.00 88.19 101 ILE A N 1
ATOM 782 C CA . ILE A 1 101 ? -9.820 2.409 -10.542 1.00 88.19 101 ILE A CA 1
ATOM 783 C C . ILE A 1 101 ? -10.370 1.093 -9.991 1.00 88.19 101 ILE A C 1
ATOM 785 O O . ILE A 1 101 ? -10.795 0.210 -10.742 1.00 88.19 101 ILE A O 1
ATOM 789 N N . HIS A 1 102 ? -10.386 0.968 -8.665 1.00 89.12 102 HIS A N 1
ATOM 790 C CA . HIS A 1 102 ? -10.873 -0.208 -7.961 1.00 89.12 102 HIS A CA 1
ATOM 791 C C . HIS A 1 102 ? -11.860 0.188 -6.863 1.00 89.12 102 HIS A C 1
ATOM 793 O O . HIS A 1 102 ? -11.738 1.234 -6.232 1.00 89.12 102 HIS A O 1
ATOM 799 N N . ARG A 1 103 ? -12.855 -0.672 -6.620 1.00 92.56 103 ARG A N 1
ATOM 800 C CA . ARG A 1 103 ? -13.751 -0.543 -5.461 1.00 92.56 103 ARG A CA 1
ATOM 801 C C . ARG A 1 103 ? -13.128 -1.223 -4.243 1.00 92.56 103 ARG A C 1
ATOM 803 O O . ARG A 1 103 ? -12.351 -2.164 -4.407 1.00 92.56 103 ARG A O 1
ATOM 810 N N . LYS A 1 104 ? -13.516 -0.801 -3.035 1.00 95.44 104 LYS A N 1
ATOM 811 C CA . LYS A 1 104 ? -13.020 -1.384 -1.774 1.00 95.44 104 LYS A CA 1
ATOM 812 C C . LYS A 1 104 ? -13.209 -2.897 -1.733 1.00 95.44 104 LYS A C 1
ATOM 814 O O . LYS A 1 104 ? -12.270 -3.616 -1.421 1.00 95.44 104 LYS A O 1
ATOM 819 N N . GLU A 1 105 ? -14.382 -3.380 -2.132 1.00 94.38 105 GLU A N 1
ATOM 820 C CA . GLU A 1 105 ? -14.722 -4.806 -2.099 1.00 94.38 105 GLU A CA 1
ATOM 821 C C . GLU A 1 105 ? -13.815 -5.625 -3.024 1.00 94.38 105 GLU 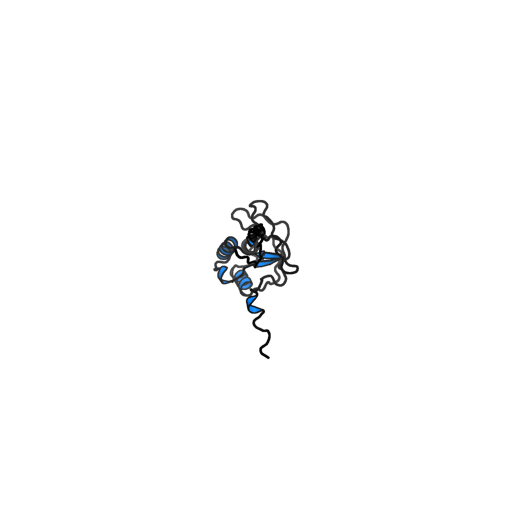A C 1
ATOM 823 O O . GLU A 1 105 ? -13.436 -6.745 -2.694 1.00 94.38 105 GLU A O 1
ATOM 828 N N . TYR A 1 106 ? -13.432 -5.053 -4.170 1.00 91.31 106 TYR A N 1
ATOM 829 C CA . TYR A 1 106 ? -12.493 -5.691 -5.087 1.00 91.31 106 TYR A CA 1
ATOM 830 C C . TYR A 1 106 ? -11.088 -5.772 -4.479 1.00 91.31 106 TYR A C 1
ATOM 832 O O . TYR A 1 106 ? -10.467 -6.827 -4.543 1.00 91.31 106 TYR A O 1
ATOM 840 N N . LEU A 1 107 ? -10.601 -4.693 -3.856 1.00 92.50 107 LEU A N 1
ATOM 841 C CA . LEU A 1 107 ? -9.282 -4.683 -3.215 1.00 92.50 107 LEU A CA 1
ATOM 842 C C . LEU A 1 107 ? -9.209 -5.652 -2.030 1.00 92.50 107 LEU A C 1
ATOM 844 O O . LEU A 1 107 ? -8.222 -6.368 -1.902 1.00 92.50 107 LEU A O 1
ATOM 848 N N . VAL A 1 108 ? -10.257 -5.720 -1.201 1.00 94.19 108 VAL A N 1
ATOM 849 C CA . VAL A 1 108 ? -10.348 -6.701 -0.106 1.00 94.19 108 VAL A CA 1
ATOM 850 C C . VAL A 1 108 ? -10.264 -8.119 -0.659 1.00 94.19 108 VAL A C 1
ATOM 852 O O . VAL A 1 108 ? -9.423 -8.889 -0.209 1.00 94.19 108 VAL A O 1
ATOM 855 N N . LYS A 1 109 ? -11.058 -8.435 -1.688 1.00 91.62 109 LYS A N 1
ATOM 856 C CA . LYS A 1 109 ? -11.041 -9.753 -2.329 1.00 91.62 109 LYS A CA 1
ATOM 857 C C . LYS A 1 109 ? -9.649 -10.118 -2.864 1.00 91.62 109 LYS A C 1
ATOM 859 O O . LYS A 1 109 ? -9.156 -11.205 -2.596 1.00 91.62 109 LYS A O 1
ATOM 864 N N . VAL A 1 110 ? -8.993 -9.188 -3.559 1.00 89.75 110 VAL A N 1
ATOM 865 C CA . VAL A 1 110 ? -7.620 -9.333 -4.079 1.00 89.75 110 VAL A CA 1
ATOM 866 C C . VAL A 1 110 ? -6.610 -9.640 -2.963 1.00 89.75 110 VAL A C 1
ATOM 868 O O . VAL A 1 110 ? -5.734 -10.488 -3.132 1.00 89.75 110 VAL A O 1
ATOM 871 N N . LEU A 1 111 ? -6.738 -8.985 -1.806 1.00 91.75 111 LEU A N 1
ATOM 872 C CA . LEU A 1 111 ? -5.870 -9.212 -0.646 1.00 91.75 111 LEU A CA 1
ATOM 873 C C . LEU A 1 111 ? -6.154 -10.551 0.050 1.00 91.75 111 LEU A C 1
ATOM 875 O O . LEU A 1 111 ? -5.215 -11.236 0.455 1.00 91.75 111 LEU A O 1
ATOM 879 N N . GLU A 1 112 ? -7.425 -10.934 0.174 1.00 91.38 112 GLU A N 1
ATOM 880 C CA . GLU A 1 112 ? -7.851 -12.214 0.755 1.00 91.38 112 GLU A CA 1
ATOM 881 C C . GLU A 1 112 ? -7.402 -13.404 -0.100 1.00 91.38 112 GLU A C 1
ATOM 883 O O . GLU A 1 112 ? -6.827 -14.363 0.418 1.00 91.38 112 GLU A O 1
ATOM 888 N N . GLU A 1 113 ? -7.623 -13.323 -1.413 1.00 89.19 113 GLU A N 1
ATOM 889 C CA . GLU A 1 113 ? -7.248 -14.362 -2.378 1.00 89.19 113 GLU A CA 1
ATOM 890 C C . GLU A 1 113 ? -5.738 -14.379 -2.644 1.00 89.19 113 GLU A C 1
ATOM 892 O O . GLU A 1 113 ? -5.190 -15.388 -3.084 1.00 89.19 113 GLU A O 1
ATOM 897 N N . ARG A 1 114 ? -5.041 -13.283 -2.317 1.00 86.06 114 ARG A N 1
ATOM 898 C CA . ARG A 1 114 ? -3.613 -13.072 -2.594 1.00 86.06 114 ARG A CA 1
ATOM 899 C C . ARG A 1 114 ? -3.276 -13.182 -4.083 1.00 86.06 114 ARG A C 1
ATOM 901 O O . ARG A 1 114 ? -2.159 -13.545 -4.454 1.00 86.06 114 ARG A O 1
ATOM 908 N N . GLU A 1 115 ? -4.238 -12.834 -4.931 1.00 80.19 115 GLU A N 1
ATOM 909 C CA . GLU A 1 115 ? -4.132 -12.862 -6.386 1.00 80.19 115 GLU A CA 1
ATOM 910 C C . GLU A 1 115 ? -4.160 -11.435 -6.928 1.00 80.19 115 GLU A C 1
ATOM 912 O O . GLU A 1 115 ? -5.075 -10.669 -6.640 1.00 80.19 115 GLU A O 1
ATOM 917 N N . SER A 1 116 ? -3.152 -11.057 -7.720 1.00 70.44 116 SER A N 1
ATOM 918 C CA . SER A 1 116 ? -3.217 -9.832 -8.518 1.00 70.44 116 SER A CA 1
ATOM 919 C C . SER A 1 116 ? -3.695 -10.165 -9.924 1.00 70.44 116 SER A C 1
ATOM 921 O O . SER A 1 116 ? -3.323 -11.175 -10.524 1.00 70.44 116 SER A O 1
ATOM 923 N N . HIS A 1 117 ? -4.509 -9.277 -10.477 1.00 70.25 117 HIS A N 1
ATOM 924 C CA . HIS A 1 117 ? -4.841 -9.281 -11.894 1.00 70.25 117 HIS A CA 1
ATOM 925 C C . HIS A 1 117 ? -4.176 -8.088 -12.566 1.00 70.25 117 HIS A C 1
ATOM 927 O O . HIS A 1 117 ? -3.902 -7.072 -11.924 1.00 70.25 117 HIS A O 1
ATOM 933 N N . ALA A 1 118 ? -3.935 -8.201 -13.872 1.00 68.00 118 ALA A N 1
ATOM 934 C CA . ALA A 1 118 ? -3.425 -7.087 -14.653 1.00 68.00 118 ALA A CA 1
ATOM 935 C C . ALA A 1 118 ? -4.367 -5.881 -14.510 1.00 68.00 118 ALA A C 1
ATOM 937 O O . ALA A 1 118 ? -5.556 -5.969 -14.826 1.00 68.00 118 ALA A O 1
ATOM 938 N N . SER A 1 119 ? -3.831 -4.759 -14.037 1.00 65.44 119 SER A N 1
ATOM 939 C CA . SER A 1 119 ? -4.539 -3.487 -13.950 1.00 65.44 119 SER A CA 1
ATOM 940 C C . SER A 1 119 ? -3.862 -2.447 -14.845 1.00 65.44 119 SER A C 1
ATOM 942 O O . SER A 1 119 ? -2.662 -2.553 -15.123 1.00 65.44 119 SER A O 1
ATOM 944 N N . PRO A 1 120 ? -4.609 -1.446 -15.346 1.00 66.38 120 PRO A N 1
ATOM 945 C CA . PRO A 1 120 ? -4.004 -0.319 -16.036 1.00 66.38 120 PRO A CA 1
ATOM 946 C C . PRO A 1 120 ? -2.966 0.377 -15.139 1.00 66.38 120 PRO A C 1
ATOM 948 O O . PRO A 1 120 ? -3.210 0.522 -13.933 1.00 66.38 120 PRO A O 1
ATOM 951 N N . PRO A 1 121 ? -1.842 0.852 -15.704 1.00 69.56 121 PRO A N 1
ATOM 952 C CA . PRO A 1 121 ? -0.887 1.660 -14.960 1.00 69.56 121 PRO A CA 1
ATOM 953 C C . PRO A 1 121 ? -1.578 2.884 -14.363 1.00 69.56 121 PRO A C 1
ATOM 955 O O . PRO A 1 121 ? -2.341 3.567 -15.049 1.00 69.56 121 PRO A O 1
ATOM 958 N N . HIS A 1 122 ? -1.294 3.172 -13.100 1.00 73.56 122 HIS A N 1
ATOM 959 C CA . HIS A 1 122 ? -1.799 4.355 -12.420 1.00 73.56 122 HIS A CA 1
ATOM 960 C C . HIS A 1 122 ? -0.754 4.934 -11.479 1.00 73.56 122 HIS A C 1
ATOM 962 O O . HIS A 1 122 ? 0.204 4.270 -11.084 1.00 73.56 122 HIS A O 1
ATOM 968 N N . VAL A 1 123 ? -0.921 6.220 -11.185 1.00 84.12 123 VAL A N 1
ATOM 969 C CA . VAL A 1 123 ? 0.024 6.982 -10.376 1.00 84.12 123 VAL A CA 1
ATOM 970 C C . VAL A 1 123 ? -0.183 6.622 -8.913 1.00 84.12 123 VAL A C 1
ATOM 972 O O . VAL A 1 123 ? -1.273 6.798 -8.378 1.00 84.12 123 VAL A O 1
ATOM 975 N N . VAL A 1 124 ? 0.880 6.174 -8.249 1.00 87.56 124 VAL A N 1
ATOM 976 C CA . VAL A 1 124 ? 0.883 6.030 -6.792 1.00 87.56 124 VAL A CA 1
ATOM 977 C C . VAL A 1 124 ? 1.148 7.404 -6.175 1.00 87.56 124 VAL A C 1
ATOM 979 O O . VAL A 1 124 ? 2.077 8.111 -6.578 1.00 87.56 124 VAL A O 1
ATOM 982 N N . ARG A 1 125 ? 0.331 7.797 -5.200 1.00 91.31 125 ARG A N 1
ATOM 983 C CA . ARG A 1 125 ? 0.431 9.046 -4.437 1.00 91.31 125 ARG A CA 1
ATOM 984 C C . ARG A 1 125 ? 0.583 8.747 -2.953 1.00 91.31 125 ARG A C 1
ATOM 986 O O . ARG A 1 125 ? 0.059 7.760 -2.451 1.00 91.31 125 ARG A O 1
ATOM 993 N N . CYS A 1 126 ? 1.293 9.630 -2.260 1.00 93.12 126 CYS A N 1
ATOM 994 C CA . CYS A 1 126 ? 1.448 9.563 -0.814 1.00 93.12 126 CYS A CA 1
ATOM 995 C C . CYS A 1 126 ? 0.093 9.732 -0.112 1.00 93.12 126 CYS A C 1
ATOM 997 O O . CYS A 1 126 ? -0.536 10.785 -0.228 1.00 93.12 126 CYS A O 1
ATOM 999 N N . SER A 1 127 ? -0.297 8.724 0.658 1.00 93.88 127 SER A N 1
ATOM 1000 C CA . SER A 1 127 ? -1.562 8.610 1.380 1.00 93.88 127 SER A CA 1
ATOM 1001 C C . SER A 1 127 ? -1.611 9.428 2.674 1.00 93.88 127 SER A C 1
ATOM 1003 O O . SER A 1 127 ? -2.665 9.541 3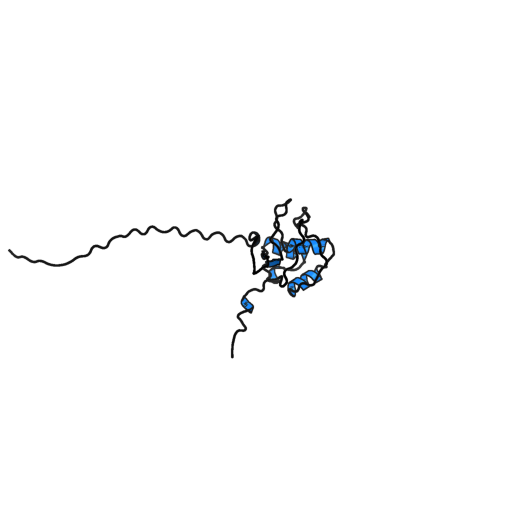.297 1.00 93.88 127 SER A O 1
ATOM 1005 N N . THR A 1 128 ? -0.488 10.028 3.094 1.00 92.56 128 THR A N 1
ATOM 1006 C CA . THR A 1 128 ? -0.455 10.943 4.243 1.00 92.56 128 THR A CA 1
ATOM 1007 C C . THR A 1 128 ? -1.457 12.074 4.026 1.00 92.56 128 THR A C 1
ATOM 1009 O O . THR A 1 128 ? -1.377 12.797 3.027 1.00 92.56 128 THR A O 1
ATOM 1012 N N . ALA A 1 129 ? -2.360 12.266 4.989 1.00 87.25 129 ALA A N 1
ATOM 1013 C CA . ALA A 1 129 ? -3.383 13.305 4.942 1.00 87.25 129 ALA A CA 1
ATOM 1014 C C . ALA A 1 129 ? -2.786 14.683 4.592 1.00 87.25 129 ALA A C 1
ATOM 1016 O O . ALA A 1 129 ? -1.860 15.165 5.246 1.00 87.25 129 ALA A O 1
ATOM 1017 N N . GLY A 1 130 ? -3.318 15.311 3.539 1.00 86.06 130 GLY A N 1
ATOM 1018 C CA . GLY A 1 130 ? -2.870 16.621 3.055 1.00 86.06 130 GLY A CA 1
ATOM 1019 C C . GLY A 1 130 ? -1.575 16.615 2.232 1.00 86.06 130 GLY A C 1
ATOM 1020 O O . GLY A 1 130 ? -1.092 17.689 1.880 1.00 86.06 130 GLY A O 1
ATOM 1021 N N . CYS A 1 131 ? -1.002 15.447 1.918 1.00 88.81 131 CYS A N 1
ATOM 1022 C CA . CYS A 1 131 ? 0.196 15.338 1.090 1.00 88.81 131 CYS A CA 1
ATOM 1023 C C . CYS A 1 131 ? -0.126 15.062 -0.385 1.00 88.81 131 CYS A C 1
ATOM 1025 O O . CYS A 1 131 ? 0.262 15.862 -1.233 1.00 88.81 131 CYS A O 1
ATOM 1027 N N . SER A 1 132 ? -0.740 13.913 -0.696 1.00 84.69 132 SER A N 1
ATOM 1028 C CA . SER A 1 132 ? -1.157 13.473 -2.046 1.00 84.69 132 SER A CA 1
ATOM 1029 C C . SER A 1 132 ? -0.106 13.632 -3.161 1.00 84.69 132 SER A C 1
ATOM 1031 O O . SER A 1 132 ? -0.438 13.698 -4.346 1.00 84.69 132 SER A O 1
ATOM 1033 N N . ARG A 1 133 ? 1.188 13.706 -2.815 1.00 88.50 133 ARG A N 1
ATOM 1034 C CA . ARG A 1 133 ? 2.266 13.888 -3.797 1.00 88.50 133 ARG A CA 1
ATOM 1035 C C . ARG A 1 133 ? 2.469 12.579 -4.546 1.00 88.50 133 ARG A C 1
ATOM 1037 O O . ARG A 1 133 ? 2.701 11.548 -3.920 1.00 88.50 133 ARG A O 1
ATOM 1044 N N . ALA A 1 134 ? 2.391 12.651 -5.871 1.00 88.12 134 ALA A N 1
ATOM 1045 C CA . ALA A 1 134 ? 2.730 11.553 -6.762 1.00 88.12 134 ALA A CA 1
ATOM 1046 C C . ALA A 1 134 ? 4.203 11.160 -6.614 1.00 88.12 134 ALA A C 1
ATOM 1048 O O . ALA A 1 134 ? 5.069 12.032 -6.494 1.00 88.12 134 ALA A O 1
ATOM 1049 N N . TYR A 1 135 ? 4.470 9.859 -6.650 1.00 84.50 135 TYR A N 1
ATOM 1050 C CA . TYR A 1 135 ? 5.820 9.335 -6.809 1.00 84.50 135 TYR A CA 1
ATOM 1051 C C . TYR A 1 135 ? 6.186 9.314 -8.302 1.00 84.50 135 TYR A C 1
ATOM 1053 O O . TYR A 1 135 ? 5.338 9.028 -9.145 1.00 84.50 135 TYR A O 1
ATOM 1061 N N . GLU A 1 136 ? 7.431 9.665 -8.637 1.00 68.50 136 GLU A N 1
ATOM 1062 C CA . GLU A 1 136 ? 7.855 9.911 -10.028 1.00 68.50 136 GLU A CA 1
ATOM 1063 C C . GLU A 1 136 ? 8.030 8.629 -10.859 1.00 68.50 136 GLU A C 1
ATOM 1065 O O . GLU A 1 136 ? 7.984 8.686 -12.087 1.00 68.50 136 GLU A O 1
ATOM 1070 N N . GLU A 1 137 ? 8.166 7.469 -10.211 1.00 67.88 137 GLU A N 1
ATOM 1071 C CA . GLU A 1 137 ? 8.331 6.178 -10.882 1.00 67.88 137 GLU A CA 1
ATOM 1072 C C . GLU A 1 137 ? 7.090 5.289 -10.703 1.00 67.88 137 GLU A C 1
ATOM 1074 O O . GLU A 1 137 ? 6.686 5.030 -9.562 1.00 67.88 137 GLU A O 1
ATOM 1079 N N . PRO A 1 138 ? 6.492 4.771 -11.795 1.00 60.53 138 PRO A N 1
ATOM 1080 C CA . PRO A 1 138 ? 5.480 3.731 -11.681 1.00 60.53 138 PRO A CA 1
ATOM 1081 C C . PRO A 1 138 ? 6.108 2.481 -11.046 1.00 60.53 138 PRO A C 1
ATOM 1083 O O . PRO A 1 138 ? 7.212 2.080 -11.410 1.00 60.53 138 PRO A O 1
ATOM 1086 N N . ARG A 1 139 ? 5.402 1.873 -10.091 1.00 66.44 139 ARG A N 1
ATOM 1087 C CA . ARG A 1 139 ? 5.783 0.602 -9.460 1.00 66.44 139 ARG A CA 1
ATOM 1088 C C . ARG A 1 139 ? 4.881 -0.503 -9.997 1.00 66.44 139 ARG A C 1
ATOM 1090 O O . ARG A 1 139 ? 3.658 -0.368 -9.956 1.00 66.44 139 ARG A O 1
ATOM 1097 N N . GLY A 1 140 ? 5.476 -1.562 -10.529 1.00 59.91 140 GLY A N 1
ATOM 1098 C CA . GLY A 1 140 ? 4.786 -2.772 -10.950 1.00 59.91 140 GLY A CA 1
ATOM 1099 C C . GLY A 1 140 ? 4.716 -3.790 -9.813 1.00 59.91 140 GLY A C 1
ATOM 1100 O O . GLY A 1 140 ? 5.609 -3.897 -8.970 1.00 59.91 140 GLY A O 1
ATOM 1101 N N . TRP A 1 141 ? 3.628 -4.557 -9.773 1.00 62.19 141 TRP A N 1
ATOM 1102 C CA . TRP A 1 141 ? 3.522 -5.691 -8.858 1.00 62.19 141 TRP A CA 1
ATOM 1103 C C . TRP A 1 141 ? 4.541 -6.769 -9.231 1.00 62.19 141 TRP A C 1
ATOM 1105 O O . TRP A 1 141 ? 4.697 -7.093 -10.411 1.00 62.19 141 TRP A O 1
ATOM 1115 N N . GLY A 1 142 ? 5.175 -7.373 -8.225 1.00 54.78 142 GLY A N 1
ATOM 1116 C CA . GLY A 1 142 ? 5.888 -8.630 -8.411 1.00 54.78 142 GLY A CA 1
ATOM 1117 C C . GLY A 1 142 ? 4.947 -9.751 -8.873 1.00 54.78 142 GLY A C 1
ATOM 1118 O O . GLY A 1 142 ? 3.742 -9.728 -8.605 1.00 54.78 142 GLY A O 1
ATOM 1119 N N . SER A 1 143 ? 5.482 -10.768 -9.546 1.00 51.72 143 SER A N 1
ATOM 1120 C CA . SER A 1 143 ? 4.696 -11.895 -10.088 1.00 51.72 143 SER A C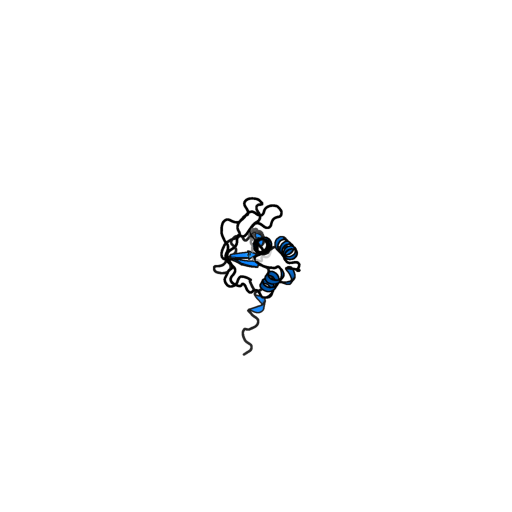A 1
ATOM 1121 C C . SER A 1 143 ? 4.028 -12.757 -9.002 1.00 51.72 143 SER A C 1
ATOM 1123 O O . SER A 1 143 ? 3.088 -13.501 -9.285 1.00 51.72 143 SER A O 1
ATOM 1125 N N . ARG A 1 144 ? 4.481 -12.634 -7.745 1.00 57.56 144 ARG A N 1
ATOM 1126 C CA . ARG A 1 144 ? 3.937 -13.312 -6.560 1.00 57.56 144 ARG A CA 1
ATOM 1127 C C . ARG A 1 144 ? 3.892 -12.356 -5.360 1.00 57.56 144 ARG A C 1
ATOM 1129 O O . ARG A 1 144 ? 4.536 -12.580 -4.342 1.00 57.56 144 ARG A O 1
ATOM 1136 N N . TRP A 1 145 ? 3.134 -11.272 -5.508 1.00 66.25 145 TRP A N 1
ATOM 1137 C CA . TRP A 1 145 ? 3.208 -10.044 -4.703 1.00 66.25 145 TRP A CA 1
ATOM 1138 C C . TRP A 1 145 ? 2.872 -10.125 -3.198 1.00 66.25 145 TRP A C 1
ATOM 1140 O O . TRP A 1 145 ? 2.993 -9.111 -2.517 1.00 66.25 145 TRP A O 1
ATOM 1150 N N . ILE A 1 146 ? 2.505 -11.283 -2.637 1.00 64.31 146 ILE A N 1
ATOM 1151 C CA . ILE A 1 146 ? 2.302 -11.462 -1.187 1.00 64.31 146 ILE A CA 1
ATOM 1152 C C . ILE A 1 146 ? 3.153 -12.634 -0.687 1.00 64.31 146 ILE A C 1
ATOM 1154 O O . ILE A 1 146 ? 3.028 -13.761 -1.175 1.00 64.31 146 ILE A O 1
ATOM 1158 N N . SER A 1 147 ? 3.997 -12.400 0.324 1.00 51.94 147 SER A N 1
ATOM 1159 C CA . SER A 1 147 ? 4.714 -13.491 0.986 1.00 51.94 147 SER A CA 1
ATOM 1160 C C . SER A 1 147 ? 3.729 -14.344 1.798 1.00 51.94 147 SER A C 1
ATOM 1162 O O . SER A 1 147 ? 2.981 -13.852 2.644 1.00 51.94 147 SER A O 1
ATOM 1164 N N . LYS A 1 148 ? 3.692 -15.654 1.529 1.00 47.25 148 LYS A N 1
ATOM 1165 C CA . LYS A 1 148 ? 3.132 -16.619 2.482 1.00 47.25 148 LYS A CA 1
ATOM 1166 C C . LYS A 1 148 ? 4.074 -16.696 3.683 1.00 47.25 148 LYS A C 1
ATOM 1168 O O . LYS A 1 148 ? 5.292 -16.673 3.499 1.00 47.25 148 LYS A O 1
ATOM 1173 N N . THR A 1 149 ? 3.529 -16.797 4.890 1.00 41.03 149 THR A N 1
ATOM 1174 C CA . THR A 1 149 ? 4.296 -17.262 6.048 1.00 41.03 149 THR A CA 1
ATOM 1175 C C . THR A 1 149 ? 4.857 -18.651 5.728 1.00 41.03 149 THR A C 1
ATOM 1177 O O . THR A 1 149 ? 4.142 -19.513 5.223 1.00 41.03 149 THR A O 1
ATOM 1180 N N . GLU A 1 150 ? 6.143 -18.880 6.004 1.00 45.84 150 GLU A N 1
ATOM 1181 C CA . GLU A 1 150 ? 6.874 -20.125 5.681 1.00 45.84 150 GLU A CA 1
ATOM 1182 C C . GLU A 1 150 ? 6.323 -21.382 6.390 1.00 45.84 150 GLU A C 1
ATOM 1184 O O . GLU A 1 150 ? 6.814 -22.490 6.192 1.00 45.84 150 GLU A O 1
ATOM 1189 N N . THR A 1 151 ? 5.287 -21.245 7.219 1.00 39.03 151 THR A N 1
ATOM 1190 C CA . THR A 1 151 ? 4.721 -22.339 8.016 1.00 39.03 151 THR A CA 1
ATOM 1191 C C . THR A 1 151 ? 3.979 -23.386 7.175 1.00 39.03 151 THR A C 1
ATOM 1193 O O . THR A 1 151 ? 3.846 -24.521 7.621 1.00 39.03 151 THR A O 1
ATOM 1196 N N . GLU A 1 152 ? 3.537 -23.066 5.955 1.00 38.97 152 GLU A N 1
ATOM 1197 C CA . GLU A 1 152 ? 2.819 -24.026 5.095 1.00 38.97 152 GLU A CA 1
ATOM 1198 C C . GLU A 1 152 ? 3.724 -24.800 4.123 1.00 38.97 152 GLU A C 1
ATOM 1200 O O . GLU A 1 152 ? 3.317 -25.843 3.617 1.00 38.97 152 GLU A O 1
ATOM 1205 N N . GLU A 1 153 ? 4.955 -24.346 3.867 1.00 42.19 153 GLU A N 1
ATOM 1206 C CA . GLU A 1 153 ? 5.813 -24.949 2.831 1.00 42.19 153 GLU A CA 1
ATOM 1207 C C . GLU A 1 153 ? 6.559 -26.209 3.320 1.00 42.19 153 GLU A C 1
ATOM 1209 O O . GLU A 1 153 ? 7.035 -26.999 2.513 1.00 42.19 153 GLU A O 1
ATOM 1214 N N . ASN A 1 154 ? 6.563 -26.468 4.635 1.00 39.19 154 ASN A N 1
ATOM 1215 C CA . ASN A 1 154 ? 7.189 -27.653 5.240 1.00 39.19 154 ASN A CA 1
ATOM 1216 C C . ASN A 1 154 ? 6.196 -28.737 5.710 1.00 39.19 154 ASN A C 1
ATOM 1218 O O . ASN A 1 154 ? 6.620 -29.735 6.283 1.00 39.19 154 ASN A O 1
ATOM 1222 N N . ALA A 1 155 ? 4.887 -28.582 5.481 1.00 41.81 155 ALA A N 1
ATOM 1223 C CA . ALA A 1 155 ? 3.882 -29.560 5.932 1.00 41.81 155 ALA A CA 1
ATOM 1224 C C . ALA A 1 155 ? 3.574 -30.674 4.908 1.00 41.81 155 ALA A C 1
ATOM 1226 O O . ALA A 1 155 ? 2.705 -31.513 5.152 1.00 41.81 155 ALA A O 1
ATOM 1227 N N . HIS A 1 156 ? 4.256 -30.697 3.758 1.00 39.41 156 HIS A N 1
ATOM 1228 C CA . HIS A 1 156 ? 3.983 -31.655 2.678 1.00 39.41 156 HIS A CA 1
ATOM 1229 C C . HIS A 1 156 ? 5.233 -32.282 2.052 1.00 39.41 156 HIS A C 1
ATOM 1231 O O . HIS A 1 156 ? 5.252 -32.606 0.866 1.00 39.41 156 HIS A O 1
ATOM 1237 N N . VAL A 1 157 ? 6.257 -32.523 2.871 1.00 44.12 157 VAL A N 1
ATOM 1238 C CA . VAL A 1 157 ? 7.340 -33.445 2.516 1.00 44.12 157 VAL A CA 1
ATOM 1239 C C . VAL A 1 157 ? 7.246 -34.676 3.424 1.00 44.12 157 VAL A C 1
ATOM 1241 O O . VAL A 1 157 ? 7.717 -34.669 4.554 1.00 44.12 157 VAL A O 1
ATOM 1244 N N . GLU A 1 158 ? 6.590 -35.697 2.863 1.00 39.97 158 GLU A N 1
ATOM 1245 C CA . GLU A 1 158 ? 6.873 -37.135 3.024 1.00 39.97 158 GLU A CA 1
ATOM 1246 C C . GLU A 1 158 ? 6.410 -37.856 4.309 1.00 39.97 158 GLU A C 1
ATOM 1248 O O . GLU A 1 158 ? 7.201 -38.188 5.185 1.00 39.97 158 GLU A O 1
ATOM 1253 N N . ASP A 1 159 ? 5.124 -38.237 4.325 1.00 42.88 159 ASP A N 1
ATOM 1254 C CA . ASP A 1 159 ? 4.710 -39.594 4.724 1.00 42.88 159 ASP A CA 1
ATOM 1255 C C . ASP A 1 159 ? 4.561 -40.431 3.433 1.00 42.88 159 ASP A C 1
ATOM 1257 O O . ASP A 1 159 ? 3.526 -40.363 2.760 1.00 42.88 159 ASP A O 1
ATOM 1261 N N . ALA A 1 160 ? 5.608 -41.174 3.055 1.00 39.59 160 ALA A N 1
ATOM 1262 C CA . ALA A 1 160 ? 5.569 -42.268 2.074 1.00 39.59 160 ALA A CA 1
ATOM 1263 C C . ALA A 1 160 ? 6.733 -43.245 2.296 1.00 39.59 160 ALA A C 1
ATOM 1265 O O . ALA A 1 160 ? 7.886 -42.774 2.401 1.00 39.59 160 ALA A O 1
#

Foldseek 3Di:
DDDDDDDDDDDDDPDDDPPDPDDDPPPDQQQQRPQQDDDPQWRKHFADPVNQVLLCVLLVHNSVVLVFGTWTWNHGWDADPPPRRTDDVSQVSQQCVVVVQDDSVRVVVCSNVQDDDDGPFDWRADPPPPGRHTDPDTMDGDPRTTDDDCVPVPPPPDPD

Sequence (160 aa):
MKFSWTYLFQLISASLLVGRAAAAPTPEPQPNRAIEARRGDEYLWYIDEAESIHLSELLGVDFHRLGITGVLIDGPKMKCENCGKYTGLDDIVHSALEDGIHRKEYLVKVLEERESHASPPHVVRCSTAGCSRAYEEPRGWGSRWISKTETEENAHVEDA

InterPro domains:
  IPR059287 Domain of unknown function DUF8243 [PF26731] (40-129)